Protein AF-A0A3A0DXW1-F1 (afdb_monomer_lite)

Structure (mmCIF, N/CA/C/O backbone):
data_AF-A0A3A0DXW1-F1
#
_entry.id   AF-A0A3A0DXW1-F1
#
loop_
_atom_site.group_PDB
_atom_site.id
_atom_site.type_symbol
_atom_site.label_atom_id
_atom_site.label_alt_id
_atom_site.label_comp_id
_atom_site.label_asym_id
_atom_site.label_entity_id
_atom_site.label_seq_id
_atom_site.pdbx_PDB_ins_code
_atom_site.Cartn_x
_atom_site.Cartn_y
_atom_site.Cartn_z
_atom_site.occupancy
_atom_site.B_iso_or_equiv
_atom_site.auth_seq_id
_atom_site.auth_comp_id
_atom_site.auth_asym_id
_atom_site.auth_atom_id
_atom_site.pdbx_PDB_model_num
ATOM 1 N N . MET A 1 1 ? 7.813 62.042 -44.475 1.00 43.94 1 MET A N 1
ATOM 2 C CA . MET A 1 1 ? 6.674 61.143 -44.190 1.00 43.94 1 MET A CA 1
ATOM 3 C C . MET A 1 1 ? 6.665 60.882 -42.689 1.00 43.94 1 MET A C 1
ATOM 5 O O . MET A 1 1 ? 7.612 60.296 -42.186 1.00 43.94 1 MET A O 1
ATOM 9 N N . LYS A 1 2 ? 5.691 61.448 -41.964 1.00 44.00 2 LYS A N 1
ATOM 10 C CA . LYS A 1 2 ? 5.516 61.281 -40.511 1.00 44.00 2 LYS A CA 1
ATOM 11 C C . LYS A 1 2 ? 4.532 60.131 -40.306 1.00 44.00 2 LYS A C 1
ATOM 13 O O . LYS A 1 2 ? 3.360 60.287 -40.630 1.00 44.00 2 LYS A O 1
ATOM 18 N N . PHE A 1 3 ? 5.006 58.984 -39.835 1.00 44.91 3 PHE A N 1
ATOM 19 C CA . PHE A 1 3 ? 4.123 57.892 -39.435 1.00 44.91 3 PHE A CA 1
ATOM 20 C C . PHE A 1 3 ? 3.566 58.212 -38.041 1.00 44.91 3 PHE A C 1
ATOM 22 O O . PHE A 1 3 ? 4.316 58.288 -37.072 1.00 44.91 3 PHE A O 1
ATOM 29 N N . SER A 1 4 ? 2.262 58.494 -37.972 1.00 48.44 4 SER A N 1
ATOM 30 C CA . SER A 1 4 ? 1.535 58.807 -36.736 1.00 48.44 4 SER A CA 1
ATOM 31 C C . SER A 1 4 ? 1.535 57.626 -35.765 1.00 48.44 4 SER A C 1
ATOM 33 O O . SER A 1 4 ? 1.192 56.505 -36.138 1.00 48.44 4 SER A O 1
ATOM 35 N N . SER A 1 5 ? 1.816 57.911 -34.492 1.00 55.78 5 SER A N 1
ATOM 36 C CA . SER A 1 5 ? 1.878 57.000 -33.335 1.00 55.78 5 SER A CA 1
ATOM 37 C C . SER A 1 5 ? 0.585 56.235 -32.991 1.00 55.78 5 SER A C 1
ATOM 39 O O . SER A 1 5 ? 0.502 55.621 -31.932 1.00 55.78 5 SER A O 1
ATOM 41 N N . ALA A 1 6 ? -0.433 56.254 -33.852 1.00 49.56 6 ALA A N 1
ATOM 42 C CA . ALA A 1 6 ? -1.736 55.639 -33.599 1.00 49.56 6 ALA A CA 1
ATOM 43 C C . ALA A 1 6 ? -1.760 54.119 -33.854 1.00 49.56 6 ALA A C 1
ATOM 45 O O . ALA A 1 6 ? -2.609 53.421 -33.310 1.00 49.56 6 ALA A O 1
ATOM 46 N N . VAL A 1 7 ? -0.818 53.582 -34.639 1.00 51.5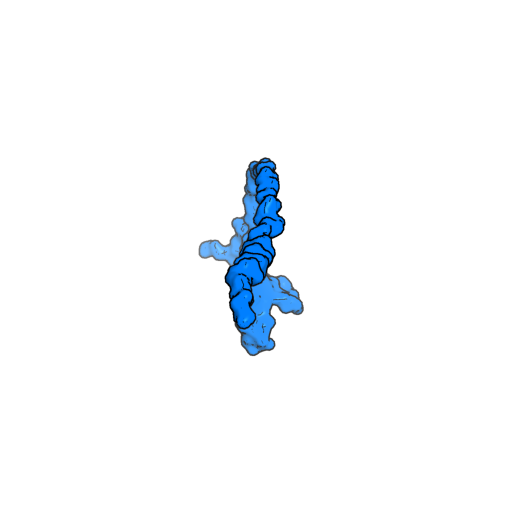0 7 VAL A N 1
ATOM 47 C CA . VAL A 1 7 ? -0.787 52.143 -34.977 1.00 51.50 7 VAL A CA 1
ATOM 48 C C . VAL A 1 7 ? -0.134 51.296 -33.873 1.00 51.50 7 VAL A C 1
ATOM 50 O O . VAL A 1 7 ? -0.463 50.124 -33.713 1.00 51.50 7 VAL A O 1
ATOM 53 N N . ALA A 1 8 ? 0.739 51.887 -33.050 1.00 50.53 8 ALA A N 1
ATOM 54 C CA . ALA A 1 8 ? 1.471 51.160 -32.009 1.00 50.53 8 ALA A CA 1
ATOM 55 C C . ALA A 1 8 ? 0.594 50.755 -30.804 1.00 50.53 8 ALA A C 1
ATOM 57 O O . ALA A 1 8 ? 0.837 49.721 -30.187 1.00 50.53 8 ALA A O 1
ATOM 58 N N . PHE A 1 9 ? -0.458 51.520 -30.489 1.00 48.94 9 PHE A N 1
ATOM 59 C CA . PHE A 1 9 ? -1.328 51.229 -29.340 1.00 48.94 9 PHE A CA 1
ATOM 60 C C . PHE A 1 9 ? -2.343 50.107 -29.598 1.00 48.94 9 PHE A C 1
ATOM 62 O O . PHE A 1 9 ? -2.775 49.448 -28.654 1.00 48.94 9 PHE A O 1
ATOM 69 N N . ALA A 1 10 ? -2.685 49.836 -30.861 1.00 50.84 10 ALA A N 1
ATOM 70 C CA . ALA A 1 10 ? -3.643 48.785 -31.205 1.00 50.84 10 ALA A CA 1
ATOM 71 C C . ALA A 1 10 ? -3.080 47.368 -30.977 1.00 50.84 10 ALA A C 1
ATOM 73 O O . ALA A 1 10 ? -3.824 46.464 -30.607 1.00 50.84 10 ALA A O 1
ATOM 74 N N . PHE A 1 11 ? -1.765 47.171 -31.127 1.00 49.62 11 PHE A N 1
ATOM 75 C CA . PHE A 1 11 ? -1.140 45.856 -30.934 1.00 49.62 11 PHE A CA 1
ATOM 76 C C . PHE A 1 11 ? -0.919 45.490 -29.460 1.00 49.62 11 PHE A C 1
ATOM 78 O O . PHE A 1 11 ? -1.035 44.321 -29.104 1.00 49.62 11 PHE A O 1
ATOM 85 N N . VAL A 1 12 ? -0.677 46.467 -28.579 1.00 51.69 12 VAL A N 1
ATOM 86 C CA . VAL A 1 12 ? -0.506 46.201 -27.136 1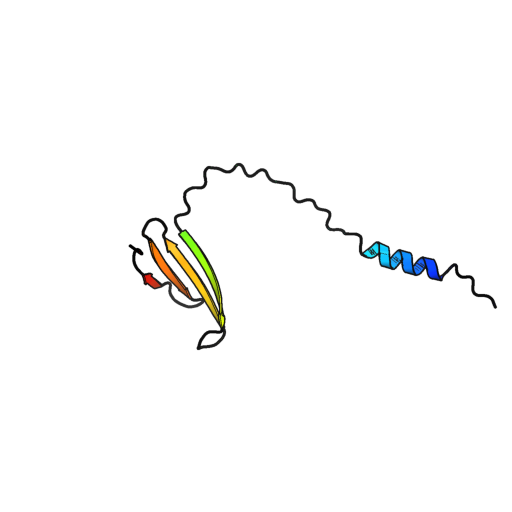.00 51.69 12 VAL A CA 1
ATOM 87 C C . VAL A 1 12 ? -1.834 45.789 -26.483 1.00 51.69 12 VAL A C 1
ATOM 89 O O . VAL A 1 12 ? -1.853 44.891 -25.643 1.00 51.69 12 VAL A O 1
ATOM 92 N N . GLY A 1 13 ? -2.960 46.372 -26.914 1.00 50.16 13 GLY A N 1
ATOM 93 C CA . GLY A 1 13 ? -4.287 46.033 -26.383 1.00 50.16 13 GLY A CA 1
ATOM 94 C C . GLY A 1 13 ? -4.745 44.602 -26.696 1.00 50.16 13 GLY A C 1
ATOM 95 O O . GLY A 1 13 ? -5.396 43.971 -25.867 1.00 50.16 13 GLY A O 1
ATOM 96 N N . ILE A 1 14 ? -4.361 44.053 -27.853 1.00 54.03 14 ILE A N 1
ATOM 97 C CA . ILE A 1 14 ? -4.746 42.692 -28.267 1.00 54.03 14 ILE A CA 1
ATOM 98 C C . ILE A 1 14 ? -3.911 41.629 -27.533 1.00 54.03 14 ILE A C 1
ATOM 100 O O . ILE A 1 14 ? -4.432 40.569 -27.193 1.00 54.03 14 ILE A O 1
ATOM 104 N N . VAL A 1 15 ? -2.647 41.923 -27.204 1.00 53.31 15 VAL A N 1
ATOM 105 C CA . VAL A 1 15 ? -1.787 40.986 -26.457 1.00 53.31 15 VAL A CA 1
ATOM 106 C C . VAL A 1 15 ? -2.171 40.914 -24.971 1.00 53.31 15 VAL A C 1
ATOM 108 O O . VAL A 1 15 ? -2.091 39.837 -24.384 1.00 53.31 15 VAL A O 1
ATOM 111 N N . LEU A 1 16 ? -2.670 42.000 -24.361 1.00 51.47 16 LEU A N 1
ATOM 112 C CA . LEU A 1 16 ? -3.150 41.957 -22.968 1.00 51.47 16 LEU A CA 1
ATOM 113 C C . LEU A 1 16 ? -4.571 41.384 -22.799 1.00 51.47 16 LEU A C 1
ATOM 115 O O . LEU A 1 16 ? -4.895 40.900 -21.717 1.00 51.47 16 LEU A O 1
ATOM 119 N N . GLY A 1 17 ? -5.411 41.391 -23.840 1.00 49.00 17 GLY A N 1
ATOM 120 C CA . GLY A 1 17 ? -6.773 40.838 -23.776 1.00 49.00 17 GLY A CA 1
ATOM 121 C C . GLY A 1 17 ? -6.844 39.306 -23.811 1.00 49.00 17 GLY A C 1
ATOM 122 O O . GLY A 1 17 ? -7.807 38.725 -23.317 1.00 49.00 17 GLY A O 1
ATOM 123 N N . ALA A 1 18 ? -5.818 38.634 -24.342 1.00 48.81 18 ALA A N 1
ATOM 124 C CA . ALA A 1 18 ? -5.799 37.176 -24.497 1.00 48.81 18 ALA A CA 1
ATOM 125 C C . ALA A 1 18 ? -5.367 36.402 -23.231 1.00 48.81 18 ALA A C 1
ATOM 127 O O . ALA A 1 18 ? -5.417 35.174 -23.221 1.00 48.81 18 ALA A 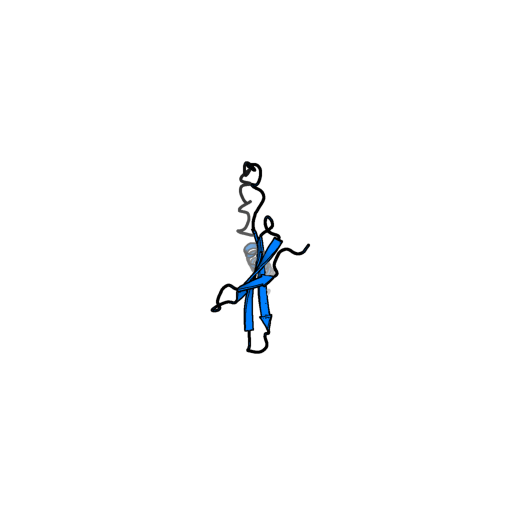O 1
ATOM 128 N N . LEU A 1 19 ? -4.962 37.096 -22.160 1.00 52.03 19 LEU A N 1
ATOM 129 C CA . LEU A 1 19 ? -4.584 36.483 -20.876 1.00 52.03 19 LEU A CA 1
ATOM 130 C C . LEU A 1 19 ? -5.677 36.602 -19.800 1.00 52.03 19 LEU A C 1
ATOM 132 O O . LEU A 1 19 ? -5.530 36.055 -18.708 1.00 52.03 19 LEU A O 1
ATOM 136 N N . ALA A 1 20 ? -6.800 37.260 -20.101 1.00 52.28 20 ALA A N 1
ATOM 137 C CA . ALA A 1 20 ? -7.944 37.355 -19.199 1.00 52.28 20 ALA A CA 1
ATOM 138 C C . ALA A 1 20 ? -8.849 36.111 -19.305 1.00 52.28 20 ALA A C 1
ATOM 140 O O . ALA A 1 20 ? -9.950 36.145 -19.840 1.00 52.28 20 ALA A O 1
ATOM 141 N N . SER A 1 21 ? -8.329 35.005 -18.773 1.00 55.88 21 SER A N 1
ATOM 142 C CA . SER A 1 21 ? -9.049 33.989 -17.997 1.00 55.88 21 SER A CA 1
ATOM 143 C C . SER A 1 21 ? -10.417 33.484 -18.508 1.00 55.88 21 SER A C 1
ATOM 145 O O . SER A 1 21 ? -11.459 34.010 -18.117 1.00 55.88 21 SER A O 1
ATOM 147 N N . PRO A 1 22 ? -10.464 32.345 -19.228 1.00 49.66 22 PRO A N 1
ATOM 148 C CA . PRO A 1 22 ? -11.673 31.522 -19.292 1.00 49.66 22 PRO A CA 1
ATOM 149 C C . PRO A 1 22 ? -11.881 30.650 -18.033 1.00 49.66 22 PRO A C 1
ATOM 151 O O . PRO A 1 22 ? -12.854 29.905 -17.958 1.00 49.66 22 PRO A O 1
ATOM 154 N N . TYR A 1 23 ? -11.012 30.731 -17.018 1.00 53.78 23 TYR A N 1
ATOM 155 C CA . TYR A 1 23 ? -11.100 29.922 -15.796 1.00 53.78 23 TYR A CA 1
ATOM 156 C C . TYR A 1 23 ? -11.771 30.685 -14.647 1.00 53.78 23 TYR A C 1
ATOM 158 O O . TYR A 1 23 ? -11.236 30.811 -13.551 1.00 53.78 23 TYR A O 1
ATOM 166 N N . ALA A 1 24 ? -12.978 31.186 -14.888 1.00 54.16 24 ALA A N 1
ATOM 167 C CA . ALA A 1 24 ? -13.900 31.574 -13.821 1.00 54.16 24 ALA A CA 1
ATOM 168 C C . ALA A 1 24 ? -15.127 30.651 -13.813 1.00 54.16 24 ALA A C 1
ATOM 170 O O . ALA A 1 24 ? -16.259 31.093 -13.653 1.00 54.16 24 ALA A O 1
ATOM 171 N N . ALA A 1 25 ? -14.911 29.344 -13.970 1.00 56.03 25 ALA A N 1
ATOM 172 C CA . ALA A 1 25 ? -15.848 28.370 -13.434 1.00 56.03 25 ALA A CA 1
ATOM 173 C C . ALA A 1 25 ? -15.512 28.218 -11.948 1.00 56.03 25 ALA A C 1
ATOM 175 O O . ALA A 1 25 ? -14.666 27.408 -11.573 1.00 56.03 25 ALA A O 1
ATOM 176 N N . ALA A 1 26 ? -16.124 29.049 -11.101 1.00 60.44 26 ALA A N 1
ATOM 177 C CA . ALA A 1 26 ? -16.105 28.804 -9.667 1.00 60.44 26 ALA A CA 1
ATOM 178 C C . ALA A 1 26 ? -16.632 27.375 -9.444 1.00 60.44 26 ALA A C 1
ATOM 180 O O . ALA A 1 26 ? -17.739 27.075 -9.909 1.00 60.44 26 ALA A O 1
ATOM 181 N N . PRO A 1 27 ? -15.870 26.468 -8.806 1.00 57.88 27 PRO A N 1
ATOM 182 C CA . PRO A 1 27 ? -16.390 25.149 -8.505 1.00 57.88 27 PRO A CA 1
ATOM 183 C C . PRO A 1 27 ? -17.623 25.354 -7.630 1.00 57.88 27 PRO A C 1
ATOM 185 O O . PRO A 1 27 ? -17.556 25.964 -6.562 1.00 57.88 27 PRO A O 1
ATOM 188 N N . ARG A 1 28 ? -18.777 24.899 -8.123 1.00 61.03 28 ARG A N 1
ATOM 189 C CA . ARG A 1 28 ? -20.005 24.838 -7.338 1.00 61.03 28 ARG A CA 1
ATOM 190 C C . ARG A 1 28 ? -19.663 24.033 -6.090 1.00 61.03 28 ARG A C 1
ATOM 192 O O . ARG A 1 28 ? -19.399 22.840 -6.206 1.00 61.03 28 ARG A O 1
ATOM 199 N N . ALA A 1 29 ? -19.618 24.690 -4.933 1.00 62.09 29 ALA A N 1
ATOM 200 C CA . ALA A 1 29 ? -19.435 24.021 -3.659 1.00 62.09 29 ALA A CA 1
ATOM 201 C C . ALA A 1 29 ? -20.614 23.061 -3.485 1.00 62.09 29 ALA A C 1
ATOM 203 O O . ALA A 1 29 ? -21.731 23.466 -3.167 1.00 62.09 29 ALA A O 1
ATOM 204 N N . GLN A 1 30 ? -20.387 21.790 -3.800 1.00 62.12 30 GLN A N 1
ATOM 205 C CA . GLN A 1 30 ? -21.280 20.732 -3.383 1.00 62.12 30 GLN A CA 1
ATOM 206 C C . GLN A 1 30 ? -21.081 20.636 -1.879 1.00 62.12 30 GLN A C 1
ATOM 208 O O . GLN A 1 30 ? -20.008 20.255 -1.414 1.00 62.12 30 GLN A O 1
ATOM 213 N N . THR A 1 31 ? -22.083 21.060 -1.114 1.00 58.75 31 THR A N 1
ATOM 214 C CA . THR A 1 31 ? -22.162 20.724 0.301 1.00 58.75 31 THR A CA 1
ATOM 215 C C . THR A 1 31 ? -22.327 19.210 0.350 1.00 58.75 31 THR A C 1
ATOM 217 O O . THR A 1 31 ? -23.431 18.694 0.203 1.00 58.75 31 THR A O 1
ATOM 220 N N . LEU A 1 32 ? -21.205 18.492 0.423 1.00 62.25 32 LEU A N 1
ATOM 221 C CA . LEU A 1 32 ? -21.208 17.084 0.769 1.00 62.25 32 LEU A CA 1
ATOM 222 C C . LEU A 1 32 ? -21.800 17.020 2.169 1.00 62.25 32 LEU A C 1
ATOM 224 O O . LEU A 1 32 ? -21.219 17.531 3.125 1.00 62.25 32 LEU A O 1
ATOM 228 N N . GLU A 1 33 ? -22.994 16.451 2.266 1.00 63.41 33 GLU A N 1
ATOM 229 C CA . GLU A 1 33 ? -23.509 15.974 3.532 1.00 63.41 33 GLU A CA 1
ATOM 230 C C . GLU A 1 33 ? -22.515 14.922 4.021 1.00 63.41 33 GLU A C 1
ATOM 232 O O . GLU A 1 33 ? -22.450 13.808 3.497 1.00 63.41 33 GLU A O 1
ATOM 237 N N . THR A 1 34 ? -21.639 15.328 4.941 1.00 62.69 34 THR A N 1
ATOM 238 C CA . THR A 1 34 ? -20.675 14.439 5.577 1.00 62.69 34 THR A CA 1
ATOM 239 C C . THR A 1 34 ? -21.474 13.483 6.447 1.00 62.69 34 THR A C 1
ATOM 241 O O . THR A 1 34 ? -21.706 13.742 7.628 1.00 62.69 34 THR A O 1
ATOM 244 N N . ALA A 1 35 ? -21.918 12.371 5.860 1.00 66.38 35 ALA A N 1
ATOM 245 C CA . ALA A 1 35 ? -22.236 11.184 6.635 1.00 66.38 35 ALA A CA 1
ATOM 246 C C . ALA A 1 35 ? -21.052 10.932 7.587 1.00 66.38 35 ALA A C 1
ATOM 248 O O . ALA A 1 35 ? -19.907 11.148 7.167 1.00 66.38 35 ALA A O 1
ATOM 249 N N . PRO A 1 36 ? -21.284 10.532 8.852 1.00 63.03 36 PRO A N 1
ATOM 250 C CA . PRO A 1 36 ? -20.189 10.209 9.757 1.00 63.03 36 PRO A CA 1
ATOM 251 C C . PRO A 1 36 ? -19.259 9.247 9.024 1.00 63.03 36 PRO A C 1
ATOM 253 O O . PRO A 1 36 ? -19.700 8.194 8.561 1.00 63.03 36 PRO A O 1
ATOM 256 N N . ALA A 1 37 ? -18.013 9.678 8.816 1.00 66.06 37 ALA A N 1
ATOM 257 C CA . ALA A 1 37 ? -17.045 8.892 8.079 1.00 66.06 37 ALA A CA 1
ATOM 258 C C . ALA A 1 37 ? -16.925 7.565 8.822 1.00 66.06 37 ALA A C 1
ATOM 260 O O . ALA A 1 37 ? -16.472 7.545 9.966 1.00 66.06 37 ALA A O 1
ATOM 261 N N . ALA A 1 38 ? -17.394 6.478 8.203 1.00 68.94 38 ALA A N 1
ATOM 262 C CA . ALA A 1 38 ? -17.087 5.148 8.694 1.00 68.94 38 ALA A CA 1
ATOM 263 C C . ALA A 1 38 ? -15.571 5.114 8.892 1.00 68.94 38 ALA A C 1
ATOM 265 O O . ALA A 1 38 ? -14.841 5.505 7.975 1.00 68.94 38 ALA A O 1
ATOM 266 N N . GLU A 1 39 ? -15.115 4.762 10.097 1.00 74.62 39 GLU A N 1
ATOM 267 C CA . GLU A 1 39 ? -13.687 4.743 10.403 1.00 74.62 39 GLU A CA 1
ATOM 268 C C . GLU A 1 39 ? -12.974 3.963 9.298 1.00 74.62 39 GLU A C 1
ATOM 270 O O . GLU A 1 39 ? -13.300 2.807 9.009 1.00 74.62 39 GLU A O 1
ATOM 275 N N . ALA A 1 40 ? -12.070 4.640 8.589 1.00 78.88 40 ALA A N 1
ATOM 276 C CA . ALA A 1 40 ? -11.403 4.049 7.447 1.00 78.88 40 ALA A CA 1
ATOM 277 C C . ALA A 1 40 ? -10.512 2.908 7.953 1.00 78.88 40 ALA A C 1
ATOM 279 O O . ALA A 1 40 ? -9.456 3.147 8.541 1.00 78.88 40 ALA A O 1
ATOM 280 N N . ARG A 1 41 ? -10.944 1.664 7.713 1.00 89.69 41 ARG A N 1
ATOM 281 C CA . ARG A 1 41 ? -10.201 0.457 8.101 1.00 89.69 41 ARG A CA 1
ATOM 282 C C . ARG A 1 41 ? -8.818 0.379 7.455 1.00 89.69 41 ARG A C 1
ATOM 284 O O . ARG A 1 41 ? -7.922 -0.237 8.009 1.00 89.69 41 ARG A O 1
ATOM 291 N N . PHE A 1 42 ? -8.633 0.969 6.279 1.00 92.44 42 PHE A N 1
ATOM 292 C CA . PHE A 1 42 ? -7.371 0.882 5.554 1.00 92.44 42 PHE A CA 1
ATOM 293 C C . PHE A 1 42 ? -6.800 2.269 5.294 1.00 92.44 42 PHE A C 1
ATOM 295 O O . PHE A 1 42 ? -7.471 3.127 4.716 1.00 92.44 42 PHE A O 1
ATOM 302 N N . GLN A 1 43 ? -5.542 2.464 5.676 1.00 94.44 43 GLN A N 1
ATOM 303 C CA . GLN A 1 43 ? -4.733 3.602 5.250 1.00 94.44 43 GLN A CA 1
ATOM 304 C C . GLN A 1 43 ? -3.753 3.147 4.176 1.00 94.44 43 GLN A C 1
ATOM 306 O O . GLN A 1 43 ? -3.094 2.122 4.326 1.00 94.44 43 GLN A O 1
ATOM 311 N N . ILE A 1 44 ? -3.662 3.903 3.082 1.00 95.62 44 ILE A N 1
ATOM 312 C CA . ILE A 1 44 ? -2.858 3.539 1.913 1.00 95.62 44 ILE A CA 1
ATOM 313 C C . ILE A 1 44 ? -1.893 4.678 1.602 1.00 95.62 44 ILE A C 1
ATOM 315 O O . ILE A 1 44 ? -2.305 5.834 1.519 1.00 95.62 44 ILE A O 1
ATOM 319 N N . SER A 1 45 ? -0.621 4.344 1.394 1.00 96.25 45 SER A N 1
ATOM 320 C CA . SER A 1 45 ? 0.408 5.289 0.956 1.00 96.25 45 SER A CA 1
ATOM 321 C C . SER A 1 45 ? 1.095 4.767 -0.297 1.00 96.25 45 SER A C 1
ATOM 323 O O . SER A 1 45 ? 1.690 3.688 -0.283 1.00 96.25 45 SER A O 1
ATOM 325 N N . ALA A 1 46 ? 0.994 5.520 -1.389 1.00 96.69 46 ALA A N 1
ATOM 326 C CA . ALA A 1 46 ? 1.661 5.198 -2.642 1.00 96.69 46 ALA A CA 1
ATOM 327 C C . ALA A 1 46 ? 3.084 5.765 -2.660 1.00 96.69 46 ALA A C 1
ATOM 329 O O . ALA A 1 46 ? 3.336 6.866 -2.170 1.00 96.69 46 ALA A O 1
ATOM 330 N N . TYR A 1 47 ? 4.005 5.037 -3.283 1.00 94.94 47 TYR A N 1
ATOM 331 C CA . TYR A 1 47 ? 5.361 5.503 -3.540 1.00 94.94 47 TYR A CA 1
ATOM 332 C C . TYR A 1 47 ? 5.741 5.252 -4.999 1.00 94.94 47 TYR A C 1
ATOM 334 O O . TYR A 1 47 ? 5.277 4.305 -5.637 1.00 94.94 47 TYR A O 1
ATOM 342 N N . ALA A 1 48 ? 6.628 6.096 -5.512 1.00 95.88 48 ALA A N 1
ATOM 343 C CA . ALA A 1 48 ? 7.273 5.930 -6.802 1.00 95.88 48 ALA A CA 1
ATOM 344 C C . ALA A 1 48 ? 8.674 6.538 -6.722 1.00 95.88 48 ALA A C 1
ATOM 346 O O . ALA A 1 48 ? 8.833 7.657 -6.234 1.00 95.88 48 ALA A O 1
ATOM 347 N N . GLY A 1 49 ? 9.691 5.811 -7.173 1.00 93.50 49 GLY A N 1
ATOM 348 C CA . GLY A 1 49 ? 11.058 6.304 -7.118 1.00 93.50 49 GLY A CA 1
ATOM 349 C C . GLY A 1 49 ? 12.110 5.313 -7.608 1.00 93.50 49 GLY A C 1
ATOM 350 O O . GLY A 1 49 ? 11.791 4.193 -8.017 1.00 93.50 49 GLY A O 1
ATOM 351 N N . PRO A 1 50 ? 13.388 5.721 -7.578 1.00 92.94 50 PRO A N 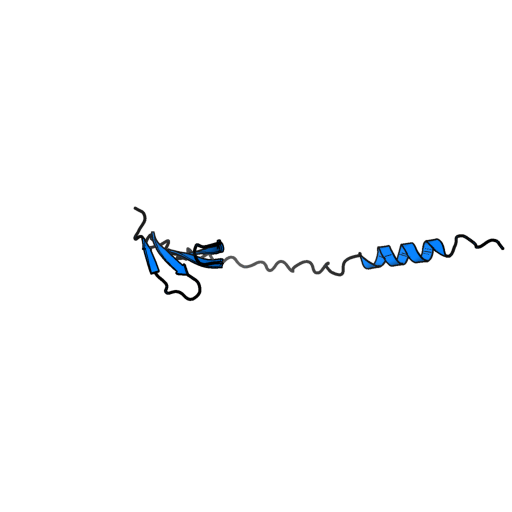1
ATOM 352 C CA . PRO A 1 50 ? 14.502 4.844 -7.908 1.00 92.94 50 PRO A CA 1
ATOM 353 C C . PRO A 1 50 ? 14.542 3.618 -6.986 1.00 92.94 50 PRO A C 1
ATOM 355 O O . PRO A 1 50 ? 14.280 3.708 -5.789 1.00 92.94 50 PRO A O 1
ATOM 358 N N . SER A 1 51 ? 14.899 2.473 -7.552 1.00 85.56 51 SER A N 1
ATOM 359 C CA . SER A 1 51 ? 15.048 1.177 -6.890 1.00 85.56 51 SER A CA 1
ATOM 360 C C . SER A 1 51 ? 16.294 0.470 -7.430 1.00 85.56 51 SER A C 1
ATOM 362 O O . SER A 1 51 ? 16.837 0.871 -8.460 1.00 85.56 51 SER A O 1
ATOM 364 N N . GLY A 1 52 ? 16.736 -0.604 -6.772 1.00 83.06 52 GLY A N 1
ATOM 365 C CA . GLY A 1 52 ? 17.922 -1.362 -7.196 1.00 83.06 52 GLY A CA 1
ATOM 366 C C . GLY A 1 52 ? 17.854 -1.939 -8.621 1.00 83.06 52 GLY A C 1
ATOM 367 O O . GLY A 1 52 ? 18.894 -2.221 -9.201 1.00 83.06 52 GLY A O 1
ATOM 368 N N . GLU A 1 53 ? 16.657 -2.067 -9.205 1.00 83.38 53 GLU A N 1
ATOM 369 C CA . GLU A 1 53 ? 16.430 -2.637 -10.545 1.00 83.38 53 GLU A CA 1
ATOM 370 C C . GLU A 1 53 ? 15.911 -1.607 -11.569 1.00 83.38 53 GLU A C 1
ATOM 372 O O . GLU A 1 53 ? 15.468 -1.975 -12.656 1.00 83.38 53 GLU A O 1
ATOM 377 N N . GLY A 1 54 ? 15.926 -0.311 -11.240 1.00 87.19 54 GLY A N 1
ATOM 378 C CA . GLY A 1 54 ? 15.370 0.750 -12.087 1.00 87.19 54 GLY A CA 1
ATOM 379 C C . GLY A 1 54 ? 14.335 1.583 -11.341 1.00 87.19 54 GLY A C 1
ATOM 380 O O . GLY A 1 54 ? 14.571 1.989 -10.208 1.00 87.19 54 GLY A O 1
ATOM 381 N N . PHE A 1 55 ? 13.178 1.856 -11.943 1.00 90.06 55 PHE A N 1
ATOM 382 C CA . PHE A 1 55 ? 12.127 2.662 -11.314 1.00 90.06 55 PHE A CA 1
ATOM 383 C C . PHE A 1 55 ? 11.066 1.768 -10.659 1.00 90.06 55 PHE A C 1
ATOM 385 O O . PHE A 1 55 ? 10.380 1.003 -11.336 1.00 90.06 55 PHE A O 1
ATOM 392 N N . GLY A 1 56 ? 10.936 1.854 -9.337 1.00 92.12 56 GLY A N 1
ATOM 393 C CA . GLY A 1 56 ? 9.968 1.096 -8.552 1.00 92.12 56 GLY A CA 1
ATOM 394 C C . GLY A 1 56 ? 8.783 1.962 -8.142 1.00 92.12 56 GLY A C 1
ATOM 395 O O . GLY A 1 56 ? 8.936 3.136 -7.818 1.00 92.12 56 GLY A O 1
ATOM 396 N N . HIS A 1 57 ? 7.593 1.378 -8.119 1.00 95.88 57 HIS A N 1
ATOM 397 C CA . HIS A 1 57 ? 6.415 2.002 -7.528 1.00 95.88 57 HIS A CA 1
ATOM 398 C C . HIS A 1 57 ? 5.499 0.940 -6.925 1.00 95.88 57 HIS A C 1
ATOM 400 O O . HIS A 1 57 ? 5.615 -0.253 -7.231 1.00 95.88 57 HIS A O 1
ATOM 406 N N . GLY A 1 58 ? 4.624 1.371 -6.031 1.00 95.94 58 GLY A N 1
ATOM 407 C CA . GLY A 1 58 ? 3.735 0.489 -5.292 1.00 95.94 58 GLY A CA 1
ATOM 408 C C . GLY A 1 58 ? 2.999 1.232 -4.191 1.00 95.94 58 GLY A C 1
ATOM 409 O O . GLY A 1 58 ? 3.014 2.464 -4.141 1.00 95.94 58 GLY A O 1
ATOM 410 N N . CYS A 1 59 ? 2.379 0.469 -3.299 1.00 97.38 59 CYS A N 1
ATOM 411 C CA . CYS A 1 59 ? 1.647 0.998 -2.158 1.00 97.38 59 CYS A CA 1
ATOM 412 C C . CYS A 1 59 ? 1.980 0.225 -0.882 1.00 97.38 59 CYS A C 1
ATOM 414 O O . CYS A 1 59 ? 2.158 -0.994 -0.911 1.00 97.38 59 CYS A O 1
ATOM 416 N N . TYR A 1 60 ? 1.995 0.935 0.239 1.00 96.31 60 TYR A N 1
ATOM 417 C CA . TYR A 1 60 ? 1.863 0.364 1.573 1.00 96.31 60 TYR A CA 1
ATOM 418 C C . TYR A 1 60 ? 0.405 0.458 2.013 1.00 96.31 60 TYR A C 1
ATOM 420 O O . TYR A 1 60 ? -0.249 1.468 1.739 1.00 96.31 60 TYR A O 1
ATOM 428 N N . LEU A 1 61 ? -0.093 -0.578 2.686 1.00 95.81 61 LEU A N 1
ATOM 429 C CA . LEU A 1 61 ? -1.422 -0.595 3.289 1.00 95.81 61 LEU A CA 1
ATOM 430 C C . LEU A 1 61 ? -1.305 -0.932 4.773 1.00 95.81 61 LEU A C 1
ATOM 432 O O . LEU A 1 61 ? -0.655 -1.912 5.128 1.00 95.81 61 LEU A O 1
ATOM 436 N N . VAL A 1 62 ? -1.964 -0.146 5.616 1.00 95.25 62 VAL A N 1
ATOM 437 C CA . VAL A 1 62 ? -2.125 -0.415 7.048 1.00 95.25 62 VAL A CA 1
ATOM 438 C C . VAL A 1 62 ? -3.590 -0.740 7.301 1.00 95.25 62 VAL A C 1
ATOM 440 O O . VAL A 1 62 ? -4.455 0.096 7.026 1.00 95.25 62 VAL A O 1
ATOM 443 N N . ASP A 1 63 ? -3.873 -1.940 7.808 1.00 93.88 63 ASP A N 1
ATOM 444 C CA . ASP A 1 63 ? -5.180 -2.253 8.393 1.00 93.88 63 ASP A CA 1
ATOM 445 C C . ASP A 1 63 ? -5.220 -1.635 9.795 1.00 93.88 63 ASP A C 1
ATOM 447 O O . ASP A 1 63 ? -4.541 -2.090 10.709 1.00 93.88 63 ASP A O 1
ATOM 451 N N . THR A 1 64 ? -5.984 -0.562 9.973 1.00 91.19 64 THR A N 1
ATOM 452 C CA . THR A 1 64 ? -6.090 0.174 11.240 1.00 91.19 64 THR A CA 1
ATOM 453 C C . THR A 1 64 ? -6.865 -0.597 12.309 1.00 91.19 64 THR A C 1
ATOM 455 O O . THR A 1 64 ? -6.812 -0.222 13.477 1.00 91.19 64 THR A O 1
ATOM 458 N N . THR A 1 65 ? -7.559 -1.681 11.938 1.00 91.81 65 THR A N 1
ATOM 459 C CA . THR A 1 65 ? -8.254 -2.567 12.881 1.00 91.81 65 THR A CA 1
ATOM 460 C C . THR A 1 65 ? -7.319 -3.639 13.435 1.00 91.81 65 THR A C 1
ATOM 462 O O . THR A 1 65 ? -7.354 -3.919 14.631 1.00 91.81 65 THR A O 1
ATOM 465 N N . THR A 1 66 ? -6.495 -4.258 12.582 1.00 93.19 66 THR A N 1
ATOM 466 C CA . THR A 1 66 ? -5.580 -5.342 12.994 1.00 93.19 66 THR A CA 1
ATOM 467 C C . THR A 1 66 ? -4.159 -4.862 13.284 1.00 93.19 66 THR A C 1
ATOM 469 O O . THR A 1 66 ? -3.403 -5.575 13.934 1.00 93.19 66 THR A O 1
ATOM 472 N N . GLY A 1 67 ? -3.782 -3.675 12.809 1.00 93.00 67 GLY A N 1
ATOM 473 C CA . GLY A 1 67 ? -2.415 -3.158 12.835 1.00 93.00 67 GLY A CA 1
ATOM 474 C C . GLY A 1 67 ? -1.483 -3.800 11.801 1.00 93.00 67 GLY A C 1
ATOM 475 O O . GLY A 1 67 ? -0.290 -3.506 11.815 1.00 93.00 67 GLY A O 1
ATOM 476 N N . GLU A 1 68 ? -1.984 -4.682 10.929 1.00 95.94 68 GLU A N 1
ATOM 477 C CA . GLU A 1 68 ? -1.154 -5.366 9.933 1.00 95.94 68 GLU A CA 1
ATOM 478 C C . GLU A 1 68 ? -0.659 -4.404 8.845 1.00 95.94 68 GLU A C 1
ATOM 480 O O . GLU A 1 68 ? -1.414 -3.571 8.326 1.00 95.94 68 GLU A O 1
ATOM 485 N N . LEU A 1 69 ? 0.604 -4.580 8.445 1.00 96.25 69 LEU A N 1
ATOM 486 C CA . LEU A 1 69 ? 1.239 -3.835 7.362 1.00 96.25 69 LEU A CA 1
ATOM 487 C C . LEU A 1 69 ? 1.433 -4.728 6.138 1.00 96.25 69 LEU A C 1
ATOM 489 O O . LEU A 1 69 ? 2.071 -5.781 6.200 1.00 96.25 69 LEU A O 1
ATOM 493 N N . TRP A 1 70 ? 0.957 -4.245 4.998 1.00 97.31 70 TRP A N 1
ATOM 494 C CA . TRP A 1 70 ? 1.021 -4.931 3.714 1.00 97.31 70 TRP A CA 1
ATOM 495 C C . TRP A 1 70 ? 1.732 -4.075 2.665 1.00 97.31 70 TRP A C 1
ATOM 497 O O . TRP A 1 70 ? 1.695 -2.842 2.702 1.00 97.31 70 TRP A O 1
ATOM 507 N N . HIS A 1 71 ? 2.356 -4.741 1.697 1.00 96.25 71 HIS A N 1
ATOM 508 C CA . HIS A 1 71 ? 3.014 -4.139 0.544 1.00 96.25 71 HIS A CA 1
ATOM 509 C C . HIS A 1 71 ? 2.416 -4.663 -0.748 1.00 96.25 71 HIS A C 1
ATOM 511 O O . HIS A 1 71 ? 2.232 -5.866 -0.912 1.00 96.25 71 HIS A O 1
ATOM 517 N N . ALA A 1 72 ? 2.179 -3.769 -1.697 1.00 96.50 72 ALA A N 1
ATOM 518 C CA . ALA A 1 72 ? 1.864 -4.125 -3.069 1.00 96.50 72 ALA A CA 1
ATOM 519 C C . ALA A 1 72 ? 2.862 -3.437 -4.005 1.00 96.50 72 ALA A C 1
ATOM 521 O O . ALA A 1 72 ? 2.753 -2.236 -4.264 1.00 96.50 72 ALA A O 1
ATOM 522 N N . ARG A 1 73 ? 3.837 -4.191 -4.525 1.00 94.12 73 ARG A N 1
ATOM 523 C CA . ARG A 1 73 ? 4.739 -3.714 -5.587 1.00 94.12 73 ARG A CA 1
ATOM 524 C C . ARG A 1 73 ? 4.022 -3.785 -6.936 1.00 94.12 73 ARG A C 1
ATOM 526 O O . ARG A 1 73 ? 3.337 -4.765 -7.222 1.00 94.12 73 ARG A O 1
ATOM 533 N N . PHE A 1 74 ? 4.212 -2.787 -7.798 1.00 91.94 74 PHE A N 1
ATOM 534 C CA . PHE A 1 74 ? 3.692 -2.845 -9.165 1.00 91.94 74 PHE A CA 1
ATOM 535 C C . PHE A 1 74 ? 4.209 -4.079 -9.916 1.00 91.94 74 PHE A C 1
ATOM 537 O O . PHE A 1 74 ? 5.411 -4.346 -9.927 1.00 91.94 74 PHE A O 1
ATOM 544 N N . GLY A 1 75 ? 3.291 -4.836 -10.525 1.00 88.81 75 GLY A N 1
ATOM 545 C CA . GLY A 1 75 ? 3.596 -6.099 -11.207 1.00 88.81 75 GLY A CA 1
ATOM 546 C C . GLY A 1 75 ? 4.011 -7.247 -10.275 1.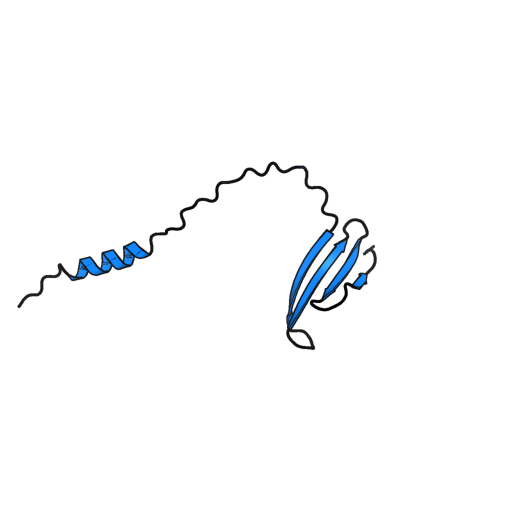00 88.81 75 GLY A C 1
ATOM 547 O O . GLY A 1 75 ? 4.310 -8.336 -10.757 1.00 88.81 75 GLY A O 1
ATOM 548 N N . GLY A 1 76 ? 4.036 -7.016 -8.960 1.00 88.62 76 GLY A N 1
ATOM 549 C CA . GLY A 1 76 ? 4.344 -8.006 -7.936 1.00 88.62 76 GLY A CA 1
ATOM 550 C C . GLY A 1 76 ? 3.094 -8.582 -7.275 1.00 88.62 76 GLY A C 1
ATOM 551 O O . GLY A 1 76 ? 1.959 -8.228 -7.602 1.00 88.62 76 GLY A O 1
ATOM 552 N N . LYS A 1 77 ? 3.316 -9.486 -6.320 1.00 93.69 77 LYS A N 1
ATOM 553 C CA . LYS A 1 77 ? 2.258 -9.974 -5.433 1.00 93.69 77 LYS A CA 1
ATOM 554 C C . LYS A 1 77 ? 2.068 -9.002 -4.272 1.00 93.69 77 LYS A C 1
ATOM 556 O O . LYS A 1 77 ? 2.962 -8.228 -3.942 1.00 93.69 77 LYS A O 1
ATOM 561 N N . VAL A 1 78 ? 0.885 -9.058 -3.669 1.00 95.69 78 VAL A N 1
ATOM 562 C CA . VAL A 1 78 ? 0.642 -8.416 -2.378 1.00 95.69 78 VAL A CA 1
ATOM 563 C C . VAL A 1 78 ? 1.254 -9.296 -1.297 1.00 95.69 78 VAL A C 1
ATOM 565 O O . VAL A 1 78 ? 1.019 -10.505 -1.277 1.00 95.69 78 VAL A O 1
ATOM 568 N N . GLU A 1 79 ? 2.035 -8.691 -0.415 1.00 96.81 79 GLU A N 1
ATOM 569 C CA . GLU A 1 79 ? 2.791 -9.382 0.624 1.00 96.81 79 GLU A CA 1
ATOM 570 C C . GLU A 1 79 ? 2.519 -8.732 1.979 1.00 96.81 79 GLU A C 1
ATOM 572 O O . GLU A 1 79 ? 2.457 -7.506 2.091 1.00 96.81 79 GLU A O 1
ATOM 577 N N . LYS A 1 80 ? 2.351 -9.548 3.022 1.00 96.44 80 LYS A N 1
ATOM 578 C CA . LYS A 1 80 ? 2.314 -9.042 4.396 1.00 96.44 80 LYS A CA 1
ATOM 579 C C . LYS A 1 80 ? 3.748 -8.803 4.861 1.00 96.44 80 LYS A C 1
ATOM 581 O O . LYS A 1 80 ? 4.565 -9.717 4.790 1.00 96.44 80 LYS A O 1
ATOM 586 N N . ILE A 1 81 ? 4.041 -7.591 5.324 1.00 95.50 81 ILE A N 1
ATOM 587 C CA . ILE A 1 81 ? 5.380 -7.193 5.783 1.00 95.50 81 ILE A CA 1
ATOM 588 C C . ILE A 1 81 ? 5.506 -7.340 7.298 1.00 95.50 81 ILE A C 1
ATOM 590 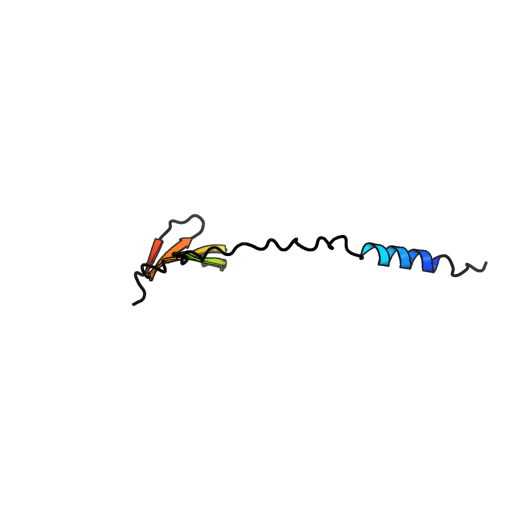O O . ILE A 1 81 ? 6.563 -7.725 7.791 1.00 95.50 81 ILE A O 1
ATOM 594 N N . ALA A 1 82 ? 4.444 -7.008 8.035 1.00 94.19 82 ALA A N 1
ATOM 595 C CA . ALA A 1 82 ? 4.437 -7.082 9.489 1.00 94.19 82 ALA A CA 1
ATOM 596 C C . ALA A 1 82 ? 3.034 -7.376 10.031 1.00 94.19 82 ALA A C 1
ATOM 598 O O . ALA A 1 82 ? 2.024 -6.978 9.444 1.00 94.19 82 ALA A O 1
ATOM 599 N N . ASP A 1 83 ? 3.005 -8.063 11.171 1.00 92.88 83 ASP A N 1
ATOM 600 C CA . ASP A 1 83 ? 1.833 -8.152 12.040 1.00 92.88 83 ASP A CA 1
ATOM 601 C C . ASP A 1 83 ? 1.656 -6.844 12.834 1.00 92.88 83 ASP A C 1
ATOM 603 O O . ASP A 1 83 ? 2.432 -5.901 12.668 1.00 92.88 83 ASP A O 1
ATOM 607 N N . ALA A 1 84 ? 0.628 -6.790 13.687 1.00 80.19 84 ALA A N 1
ATOM 608 C CA . ALA A 1 84 ? 0.313 -5.635 14.522 1.00 80.19 84 ALA A CA 1
ATOM 609 C C . ALA A 1 84 ? 1.565 -5.025 15.175 1.00 80.19 84 ALA A C 1
ATOM 611 O O . ALA A 1 84 ? 2.278 -5.706 15.916 1.00 80.19 84 ALA A O 1
ATOM 612 N N . ILE A 1 85 ? 1.809 -3.733 14.932 1.00 64.75 85 ILE A N 1
ATOM 613 C CA . ILE A 1 85 ? 2.808 -2.966 15.684 1.00 64.75 85 ILE A CA 1
ATOM 614 C C . ILE A 1 85 ? 2.230 -2.762 17.093 1.00 64.75 85 ILE A C 1
ATOM 616 O O . ILE A 1 85 ? 1.423 -1.857 17.300 1.00 64.75 85 ILE A O 1
ATOM 620 N N . GLN A 1 86 ? 2.563 -3.667 18.019 1.00 56.25 86 GLN A N 1
ATOM 621 C CA . GLN A 1 86 ? 2.238 -3.558 19.447 1.00 56.25 86 GLN A CA 1
ATOM 622 C C . GLN A 1 86 ? 3.258 -2.696 20.188 1.00 56.25 86 GLN A C 1
ATOM 624 O O . GLN A 1 86 ? 4.469 -2.838 19.903 1.00 56.25 86 GLN A O 1
#

Radius of gyration: 28.22 Å; chains: 1; bounding box: 41×71×64 Å

pLDDT: mean 75.05, std 19.44, range [43.94, 97.38]

Secondary structure (DSSP, 8-state):
----TTSHHHHHHHHHHTTS-S------------------SEEEEEEEEEETTEEEEEEEEEETTT--EEEEETTS-EEEEES---

Sequence (86 aa):
MKFSSAVAFAFVGIVLGALASPYAAAPRAQTLETAPAAEARFQISAYAGPSGEGFGHGCYLVDTTTGELWHARFGGKVEKIADAIQ

Foldseek 3Di:
DDDDPPVVVVVVVVVVVVPPDPPPPPPPPDPPPPDPPPPPQKDKDKDWQADPVGIWIWIWIARPVFLWIWTDTVVDDIGTPDGHPD